Protein AF-A0A7S3S6N5-F1 (afdb_monomer)

Structure (mmCIF, N/CA/C/O backbone):
data_AF-A0A7S3S6N5-F1
#
_entry.id   AF-A0A7S3S6N5-F1
#
loop_
_atom_site.group_PDB
_atom_site.id
_atom_site.type_symbol
_atom_site.label_atom_id
_atom_site.label_alt_id
_atom_site.label_comp_id
_atom_site.label_asym_id
_atom_site.label_entity_id
_atom_site.label_seq_id
_atom_site.pdbx_PDB_ins_code
_atom_site.Cartn_x
_atom_site.Cartn_y
_atom_site.Cartn_z
_atom_site.occupancy
_atom_site.B_iso_or_equiv
_atom_site.auth_seq_id
_atom_site.auth_comp_id
_atom_site.auth_asym_id
_atom_site.auth_atom_id
_atom_site.pdbx_PDB_model_num
ATOM 1 N N . PRO A 1 1 ? 4.174 -0.094 -20.844 1.00 48.62 1 PRO A N 1
ATOM 2 C CA . PRO A 1 1 ? 2.809 0.467 -20.658 1.00 48.62 1 PRO A CA 1
ATOM 3 C C . PRO A 1 1 ? 2.693 1.827 -21.358 1.00 48.62 1 PRO A C 1
ATOM 5 O O . PRO A 1 1 ? 3.712 2.502 -21.496 1.00 48.62 1 PRO A O 1
ATOM 8 N N . ALA A 1 2 ? 1.503 2.218 -21.824 1.00 48.06 2 ALA A N 1
ATOM 9 C CA . ALA A 1 2 ? 1.303 3.548 -22.403 1.00 48.06 2 ALA A CA 1
ATOM 10 C C . ALA A 1 2 ? 1.565 4.612 -21.319 1.00 48.06 2 ALA A C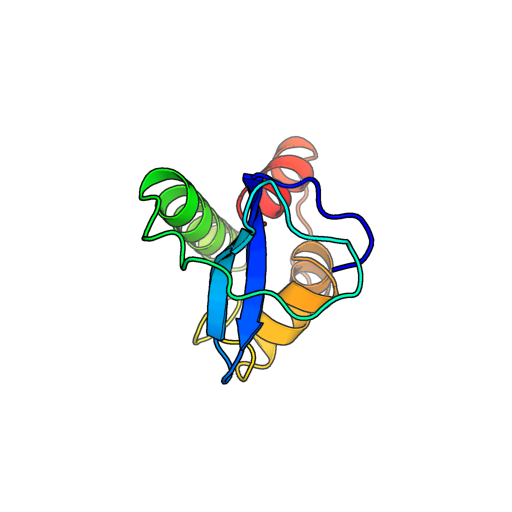 1
ATOM 12 O O . ALA A 1 2 ? 0.889 4.611 -20.295 1.00 48.06 2 ALA A O 1
ATOM 13 N N . GLY A 1 3 ? 2.581 5.460 -21.515 1.00 52.78 3 GLY A N 1
ATOM 14 C CA . GLY A 1 3 ? 2.961 6.519 -20.568 1.00 52.78 3 GLY A CA 1
ATOM 15 C C . GLY A 1 3 ? 4.207 6.259 -19.711 1.00 52.78 3 GLY A C 1
ATOM 16 O O . GLY A 1 3 ? 4.560 7.116 -18.908 1.00 52.78 3 GLY A O 1
ATOM 17 N N . CYS A 1 4 ? 4.903 5.128 -19.868 1.00 55.50 4 CYS A N 1
ATOM 18 C CA . CYS A 1 4 ? 6.175 4.912 -19.172 1.00 55.50 4 CYS A CA 1
ATOM 19 C C . CYS A 1 4 ? 7.330 5.614 -19.895 1.00 55.50 4 CYS A C 1
ATOM 21 O O . CYS A 1 4 ? 7.530 5.410 -21.091 1.00 55.50 4 CYS A O 1
ATOM 23 N N . THR A 1 5 ? 8.113 6.402 -19.162 1.00 59.41 5 THR A N 1
ATOM 24 C CA . THR A 1 5 ? 9.382 6.958 -19.637 1.00 59.41 5 THR A CA 1
ATOM 25 C C . THR A 1 5 ? 10.451 5.861 -19.656 1.00 59.41 5 THR A C 1
ATOM 27 O O . THR A 1 5 ? 10.621 5.167 -18.647 1.00 59.41 5 THR A O 1
ATOM 30 N N . PRO A 1 6 ? 11.200 5.695 -20.758 1.00 60.09 6 PRO A N 1
ATOM 31 C CA . PRO A 1 6 ? 12.279 4.717 -20.816 1.00 60.09 6 PRO A CA 1
ATOM 32 C C . PRO A 1 6 ? 13.302 4.920 -19.681 1.00 60.09 6 PRO A C 1
ATOM 34 O O . PRO A 1 6 ? 13.612 6.053 -19.310 1.00 60.09 6 PRO A O 1
ATOM 37 N N . GLY A 1 7 ? 13.785 3.827 -19.080 1.00 62.59 7 GLY A N 1
ATOM 38 C CA . GLY A 1 7 ? 14.711 3.855 -17.937 1.00 62.59 7 GLY A CA 1
ATOM 39 C C . GLY A 1 7 ? 14.080 4.024 -16.544 1.00 62.59 7 GLY A C 1
ATOM 40 O O . GLY A 1 7 ? 14.786 3.841 -15.549 1.00 62.59 7 GLY A O 1
ATOM 41 N N . HIS A 1 8 ? 12.776 4.309 -16.430 1.00 68.38 8 HIS A N 1
ATOM 42 C CA . HIS A 1 8 ? 12.094 4.338 -15.129 1.00 68.38 8 HIS A CA 1
ATOM 43 C C . HIS A 1 8 ? 11.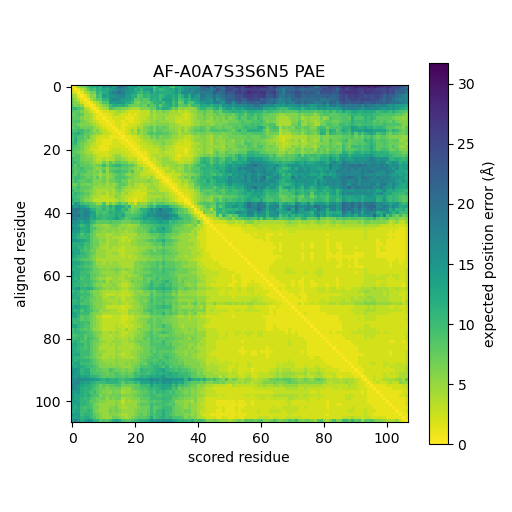790 2.936 -14.595 1.00 68.38 8 HIS A C 1
ATOM 45 O O . HIS A 1 8 ? 11.520 1.996 -15.348 1.00 68.38 8 HIS A O 1
ATOM 51 N N . VAL A 1 9 ? 11.812 2.822 -13.265 1.00 76.31 9 VAL A N 1
ATOM 52 C CA . VAL A 1 9 ? 11.307 1.650 -12.550 1.00 76.31 9 VAL A CA 1
ATOM 53 C C . VAL A 1 9 ? 9.797 1.784 -12.434 1.00 76.31 9 VAL A C 1
ATOM 55 O O . VAL A 1 9 ? 9.299 2.811 -11.977 1.00 76.31 9 VAL A O 1
ATOM 58 N N . VAL A 1 10 ? 9.075 0.752 -12.848 1.00 80.19 10 VAL A N 1
ATOM 59 C CA . VAL A 1 10 ? 7.620 0.684 -12.728 1.00 80.19 10 VAL A CA 1
ATOM 60 C C . VAL A 1 10 ? 7.218 -0.618 -12.061 1.00 80.19 10 VAL A C 1
ATOM 62 O O . VAL A 1 10 ? 7.852 -1.653 -12.269 1.00 80.19 10 VAL A O 1
ATOM 65 N N . GLN A 1 11 ? 6.154 -0.572 -11.269 1.00 82.94 11 GLN A N 1
ATOM 66 C CA . GLN A 1 11 ? 5.592 -1.770 -10.670 1.00 82.94 11 GLN A CA 1
ATOM 67 C C . GLN A 1 11 ? 4.627 -2.436 -11.660 1.00 82.94 11 GLN A C 1
ATOM 69 O O . GLN A 1 11 ? 3.725 -1.794 -12.198 1.00 82.94 11 GLN A O 1
ATOM 74 N N . VAL A 1 12 ? 4.819 -3.727 -11.918 1.00 83.62 12 VAL A N 1
ATOM 75 C CA . VAL A 1 12 ? 3.984 -4.538 -12.810 1.00 83.62 12 VAL A CA 1
ATOM 76 C C . VAL A 1 12 ? 3.440 -5.755 -12.075 1.00 83.62 12 VAL A C 1
ATOM 78 O O . VAL A 1 12 ? 4.122 -6.359 -11.250 1.00 83.62 12 VAL A O 1
ATOM 81 N N . ALA A 1 13 ? 2.208 -6.138 -12.398 1.00 84.38 13 ALA A N 1
ATOM 82 C CA . ALA A 1 13 ? 1.588 -7.346 -11.873 1.00 84.38 13 ALA A CA 1
ATOM 83 C C . ALA A 1 13 ? 1.849 -8.542 -12.802 1.00 84.38 13 ALA A C 1
ATOM 85 O O . ALA A 1 13 ? 1.617 -8.458 -14.008 1.00 84.38 13 ALA A O 1
ATOM 86 N N . GLY A 1 14 ? 2.277 -9.676 -12.244 1.00 83.44 14 GLY A N 1
ATOM 87 C CA . GLY A 1 14 ? 2.497 -10.919 -12.989 1.00 83.44 14 GLY A CA 1
ATOM 88 C C . GLY A 1 14 ? 2.458 -12.139 -12.073 1.00 83.44 14 GLY A C 1
ATOM 89 O O . GLY A 1 14 ? 2.958 -12.096 -10.955 1.00 83.44 14 GLY A O 1
ATOM 90 N N . GLY A 1 15 ? 1.811 -13.231 -12.494 1.00 80.75 15 GLY A N 1
ATOM 91 C CA . GLY A 1 15 ? 1.770 -14.475 -11.704 1.00 80.75 15 GLY A CA 1
ATOM 92 C C . GLY A 1 15 ? 1.206 -14.338 -10.276 1.00 80.75 15 GLY A C 1
ATOM 93 O O . GLY A 1 15 ? 1.498 -15.176 -9.432 1.00 80.75 15 GLY A O 1
ATOM 94 N N . GLY A 1 16 ? 0.433 -13.283 -9.985 1.00 79.81 16 GLY A N 1
ATOM 95 C CA . GLY A 1 16 ? -0.093 -12.982 -8.644 1.00 79.81 16 GLY A CA 1
ATOM 96 C C . GLY A 1 16 ? 0.828 -12.147 -7.740 1.00 79.81 16 GLY A C 1
ATOM 97 O O . GLY A 1 16 ? 0.433 -11.829 -6.617 1.00 79.81 16 GLY A O 1
ATOM 98 N N . TYR A 1 17 ? 2.005 -11.760 -8.232 1.00 82.88 17 TYR A N 1
ATOM 99 C CA . TYR A 1 17 ? 2.995 -10.931 -7.546 1.00 82.88 17 TYR A CA 1
ATOM 100 C C . TYR A 1 17 ? 3.101 -9.548 -8.194 1.00 82.88 17 TYR A C 1
ATOM 102 O O . TYR A 1 17 ? 2.657 -9.338 -9.327 1.00 82.88 17 TYR A O 1
ATOM 110 N N . LEU A 1 18 ? 3.705 -8.616 -7.459 1.00 84.88 18 LEU A N 1
ATOM 111 C CA . LEU A 1 18 ? 4.094 -7.298 -7.944 1.00 84.88 18 LEU A CA 1
ATOM 112 C C . LEU A 1 18 ? 5.614 -7.265 -8.092 1.00 84.88 18 LEU A C 1
ATOM 114 O O . LEU A 1 18 ? 6.338 -7.660 -7.179 1.00 84.88 18 LEU A O 1
ATOM 118 N N . PHE A 1 19 ? 6.089 -6.804 -9.244 1.00 84.19 19 PHE A N 1
ATOM 119 C CA . PHE A 1 19 ? 7.508 -6.697 -9.554 1.00 84.19 19 PHE A CA 1
ATOM 120 C C . PHE A 1 19 ? 7.846 -5.266 -9.913 1.00 84.19 19 PHE A C 1
ATOM 122 O O . PHE A 1 19 ? 7.180 -4.667 -10.752 1.00 84.19 19 PHE A O 1
ATOM 129 N N . ASN A 1 20 ? 8.923 -4.747 -9.340 1.00 84.94 20 ASN A N 1
ATOM 130 C CA . ASN A 1 20 ? 9.550 -3.546 -9.860 1.00 84.94 20 ASN A CA 1
ATOM 131 C C . ASN A 1 20 ? 10.397 -3.952 -11.063 1.00 84.94 20 ASN A C 1
ATOM 133 O O . ASN A 1 20 ? 11.274 -4.805 -10.949 1.00 84.94 20 ASN A O 1
ATOM 137 N N . VAL A 1 21 ? 10.123 -3.372 -12.224 1.00 86.06 21 VAL A N 1
ATOM 138 C CA . VAL A 1 21 ? 10.859 -3.653 -13.457 1.00 86.06 21 VAL A CA 1
ATOM 139 C C . VAL A 1 21 ? 11.337 -2.358 -14.087 1.00 86.06 21 VAL A C 1
ATOM 141 O O . VAL A 1 21 ? 10.659 -1.334 -14.018 1.00 86.06 21 VAL A O 1
ATOM 144 N N . ARG A 1 22 ? 12.503 -2.402 -14.723 1.00 85.62 22 ARG A N 1
ATOM 145 C CA . ARG A 1 22 ? 13.020 -1.321 -15.556 1.00 85.62 22 ARG A CA 1
ATOM 146 C C . ARG A 1 22 ? 12.884 -1.715 -17.012 1.00 85.62 22 ARG A C 1
ATOM 148 O O . ARG A 1 22 ? 13.375 -2.759 -17.440 1.00 85.62 22 ARG A O 1
ATOM 155 N N . PHE A 1 23 ? 12.225 -0.854 -17.773 1.00 82.88 23 PHE A N 1
ATOM 156 C CA . PHE A 1 23 ? 12.170 -0.995 -19.219 1.00 82.88 23 PHE A CA 1
ATOM 157 C C . PHE A 1 23 ? 13.448 -0.428 -19.859 1.00 82.88 23 PHE A C 1
ATOM 159 O O . PHE A 1 23 ? 13.938 0.611 -19.394 1.00 82.88 23 PHE A O 1
ATOM 166 N N . PRO A 1 24 ? 13.978 -1.070 -20.918 1.00 81.44 24 PRO A N 1
ATOM 167 C CA . PRO A 1 24 ? 15.120 -0.558 -21.669 1.00 81.44 24 PRO A CA 1
ATOM 168 C C . PRO A 1 24 ? 14.905 0.888 -22.154 1.00 81.44 24 PRO A C 1
ATOM 170 O O . PRO A 1 24 ? 13.767 1.277 -22.434 1.00 81.44 24 PRO A O 1
ATOM 173 N N . PRO A 1 25 ? 15.962 1.711 -22.252 1.00 77.12 25 PRO A N 1
ATOM 174 C CA . PRO A 1 25 ? 15.853 3.117 -22.654 1.00 77.12 25 PRO A CA 1
ATOM 175 C C . PRO A 1 25 ? 15.356 3.312 -24.100 1.00 77.12 25 PRO A C 1
ATOM 177 O O . PRO A 1 25 ? 14.875 4.383 -24.452 1.00 77.12 25 PRO A O 1
ATOM 180 N N . ASP A 1 26 ? 15.452 2.275 -24.922 1.00 80.75 26 ASP A N 1
ATOM 181 C CA . ASP A 1 26 ? 15.026 2.186 -26.318 1.00 80.75 26 ASP A CA 1
ATOM 182 C C . ASP A 1 26 ? 13.640 1.53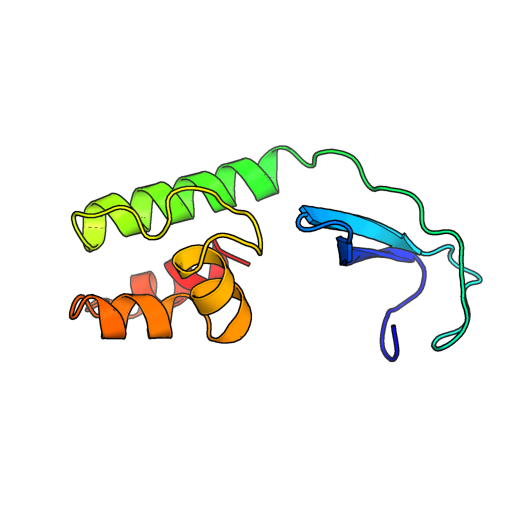9 -26.492 1.00 80.75 26 ASP A C 1
ATOM 184 O O . ASP A 1 26 ? 13.206 1.281 -27.612 1.00 80.75 26 ASP A O 1
ATOM 188 N N . SER A 1 27 ? 12.921 1.281 -25.395 1.00 79.50 27 SER A N 1
ATOM 189 C CA . SER A 1 27 ? 11.593 0.669 -25.455 1.00 79.50 27 SER A CA 1
ATOM 190 C C . SER A 1 27 ? 10.515 1.629 -25.978 1.00 79.50 27 SER A C 1
ATOM 192 O O . SER A 1 27 ? 10.352 2.752 -25.495 1.00 79.50 27 SER A O 1
ATOM 194 N N . THR A 1 28 ? 9.724 1.154 -26.945 1.00 78.19 28 THR A N 1
ATOM 195 C CA . THR A 1 28 ? 8.582 1.890 -27.502 1.00 78.19 28 THR A CA 1
ATOM 196 C C . THR A 1 28 ? 7.322 1.643 -26.663 1.00 78.19 28 THR A C 1
ATOM 198 O O . THR A 1 28 ? 6.943 0.488 -26.433 1.00 78.19 28 THR A O 1
ATOM 201 N N . PRO A 1 29 ? 6.606 2.690 -26.212 1.00 79.12 29 PRO A N 1
ATOM 202 C CA . PRO A 1 29 ? 5.332 2.516 -25.525 1.00 79.12 29 PRO A CA 1
ATOM 203 C C . PRO A 1 29 ? 4.318 1.731 -26.371 1.00 79.12 29 PRO A C 1
ATOM 205 O O . PRO A 1 29 ? 4.042 2.084 -27.511 1.00 79.12 29 PRO A O 1
ATOM 208 N N . GLY A 1 30 ? 3.724 0.692 -25.781 1.00 78.75 30 GLY A N 1
ATOM 209 C CA . GLY A 1 30 ? 2.724 -0.156 -26.443 1.00 78.75 30 GLY A CA 1
ATOM 210 C C . GLY A 1 30 ? 3.291 -1.422 -27.087 1.00 78.75 30 GLY A C 1
ATOM 211 O O . GLY A 1 30 ? 2.514 -2.315 -27.416 1.00 78.75 30 GLY A O 1
ATOM 212 N N . GLU A 1 31 ? 4.614 -1.547 -27.192 1.00 81.06 31 GLU A N 1
ATOM 213 C CA . GLU A 1 31 ? 5.266 -2.756 -27.694 1.00 81.06 31 GLU A CA 1
ATOM 214 C C . GLU A 1 31 ? 5.663 -3.712 -26.562 1.00 81.06 31 GLU A C 1
ATOM 216 O O . GLU A 1 31 ? 5.788 -3.338 -25.390 1.00 81.06 31 GLU A O 1
ATOM 221 N N . VAL A 1 32 ? 5.846 -4.984 -26.921 1.00 81.12 32 VAL A N 1
ATOM 222 C CA . VAL A 1 32 ? 6.372 -5.998 -26.007 1.00 81.12 32 VAL A CA 1
ATOM 223 C C . VAL A 1 32 ? 7.880 -5.804 -25.898 1.00 81.12 32 VAL A C 1
ATOM 225 O O . VAL A 1 32 ? 8.591 -5.899 -26.893 1.00 81.12 32 VAL A O 1
ATOM 228 N N . ALA A 1 33 ? 8.367 -5.573 -24.682 1.00 80.50 33 ALA A N 1
ATOM 229 C CA . ALA A 1 33 ? 9.788 -5.444 -24.385 1.00 80.50 33 ALA A CA 1
ATOM 230 C C . ALA A 1 33 ? 10.178 -6.375 -23.232 1.00 80.50 33 ALA A C 1
ATOM 232 O O . ALA A 1 33 ? 9.392 -6.601 -22.308 1.00 80.50 33 ALA A O 1
ATOM 233 N N . CYS A 1 34 ? 11.405 -6.897 -23.273 1.00 82.50 34 CYS A N 1
ATOM 234 C CA . CYS A 1 34 ? 11.976 -7.626 -22.148 1.00 82.50 34 CYS A CA 1
ATOM 235 C C . CYS A 1 34 ? 12.429 -6.610 -21.093 1.00 82.50 34 CYS A C 1
ATOM 237 O O . CYS A 1 34 ? 13.408 -5.897 -21.302 1.00 82.50 34 CYS A O 1
ATOM 239 N N . ALA A 1 35 ? 11.691 -6.509 -19.988 1.00 84.00 35 ALA A N 1
ATOM 240 C CA . ALA A 1 35 ? 12.055 -5.641 -18.875 1.00 84.00 35 ALA A CA 1
ATOM 241 C C . ALA A 1 35 ? 13.000 -6.367 -17.910 1.00 84.00 35 ALA A C 1
ATOM 243 O O . ALA A 1 35 ? 12.860 -7.568 -17.670 1.00 84.00 35 ALA A O 1
ATOM 244 N N . GLU A 1 36 ? 13.941 -5.631 -17.331 1.00 84.06 36 GLU A N 1
ATOM 245 C CA . GLU A 1 36 ? 14.800 -6.149 -16.272 1.00 84.06 36 GLU A CA 1
ATOM 246 C C . GLU A 1 36 ? 14.059 -6.064 -14.942 1.00 84.06 36 GLU A C 1
ATOM 248 O O . GLU A 1 36 ? 13.508 -5.017 -14.602 1.00 84.06 36 GLU A O 1
ATOM 253 N N . ILE A 1 37 ? 14.058 -7.146 -14.161 1.00 82.94 37 ILE A N 1
ATOM 254 C CA . ILE A 1 37 ? 13.569 -7.080 -12.783 1.00 82.94 37 ILE A CA 1
ATOM 255 C C . ILE A 1 37 ? 14.527 -6.182 -12.006 1.00 82.94 37 ILE A C 1
ATOM 257 O O . ILE A 1 37 ? 15.701 -6.508 -11.824 1.00 82.94 37 ILE A O 1
ATOM 261 N N . CYS A 1 38 ? 14.018 -5.050 -11.530 1.00 74.56 38 CYS A N 1
ATOM 262 C CA . CYS A 1 38 ? 14.717 -4.288 -10.519 1.00 74.56 38 CYS A CA 1
ATOM 263 C C . CYS A 1 38 ? 14.623 -5.074 -9.221 1.00 74.56 38 CYS A C 1
ATOM 265 O O . CYS A 1 38 ? 13.534 -5.379 -8.733 1.00 74.56 38 CYS A O 1
ATOM 267 N N . GLY A 1 39 ? 15.789 -5.435 -8.692 1.00 67.31 39 GLY A N 1
ATOM 268 C CA . GLY A 1 39 ? 15.886 -6.112 -7.414 1.00 67.31 39 GLY A CA 1
ATOM 269 C C . GLY A 1 39 ? 15.288 -5.295 -6.268 1.00 67.31 39 GLY A C 1
ATOM 270 O O . GLY A 1 39 ? 14.784 -4.181 -6.416 1.00 67.31 39 GLY A O 1
ATOM 271 N N . TYR A 1 40 ? 15.377 -5.888 -5.090 1.00 65.06 40 TYR A N 1
ATOM 272 C CA . TYR A 1 40 ? 14.914 -5.310 -3.844 1.00 65.06 40 TYR A CA 1
ATOM 273 C C . TYR A 1 40 ? 15.572 -3.948 -3.560 1.00 65.06 40 TYR A C 1
ATOM 275 O O . TYR A 1 40 ? 16.774 -3.875 -3.304 1.00 65.06 40 TYR A O 1
ATOM 283 N N . HIS A 1 41 ? 14.788 -2.867 -3.580 1.00 67.75 41 HIS A N 1
ATOM 284 C CA . HIS A 1 41 ? 15.205 -1.607 -2.972 1.00 67.75 41 HIS A CA 1
ATOM 285 C C . HIS A 1 41 ? 14.769 -1.637 -1.505 1.00 67.75 41 HIS A C 1
ATOM 287 O O . HIS A 1 41 ? 13.579 -1.551 -1.218 1.00 67.75 41 HIS A O 1
ATOM 293 N N . VAL A 1 42 ? 15.746 -1.776 -0.603 1.00 68.06 42 VAL A N 1
ATOM 294 C CA . VAL A 1 42 ? 15.531 -1.962 0.844 1.00 68.06 42 VAL A CA 1
ATOM 295 C C . VAL A 1 42 ? 14.662 -0.849 1.434 1.00 68.06 42 VAL A C 1
ATOM 297 O O . VAL A 1 42 ? 13.618 -1.122 2.012 1.00 68.06 42 VAL A O 1
ATOM 300 N N . ALA A 1 43 ? 15.034 0.411 1.194 1.00 75.56 43 ALA A N 1
ATOM 301 C CA . ALA A 1 43 ? 14.371 1.547 1.830 1.00 75.56 43 ALA A CA 1
ATOM 302 C C . ALA A 1 43 ? 12.868 1.688 1.480 1.00 75.56 43 ALA A C 1
ATOM 304 O O . ALA A 1 43 ? 12.076 1.860 2.402 1.00 75.56 43 ALA A O 1
ATOM 305 N N . PRO A 1 44 ? 12.424 1.584 0.209 1.00 80.50 44 PRO A N 1
ATOM 306 C CA . PRO A 1 44 ? 10.997 1.575 -0.113 1.00 80.50 44 PRO A CA 1
ATOM 307 C C . PRO A 1 44 ? 10.197 0.446 0.546 1.00 80.50 44 PRO A C 1
ATOM 309 O O . PRO A 1 44 ? 9.065 0.692 0.958 1.00 80.50 44 PRO A O 1
ATOM 312 N N . LEU A 1 45 ? 10.753 -0.770 0.674 1.00 83.81 45 LEU A N 1
ATOM 313 C CA . LEU A 1 45 ? 10.011 -1.842 1.347 1.00 83.81 45 LEU A CA 1
ATOM 314 C C . LEU A 1 45 ? 9.920 -1.586 2.851 1.00 83.81 45 LEU A C 1
ATOM 316 O O . LEU A 1 45 ? 8.835 -1.727 3.403 1.00 83.81 45 LEU A O 1
ATOM 320 N N . ASP A 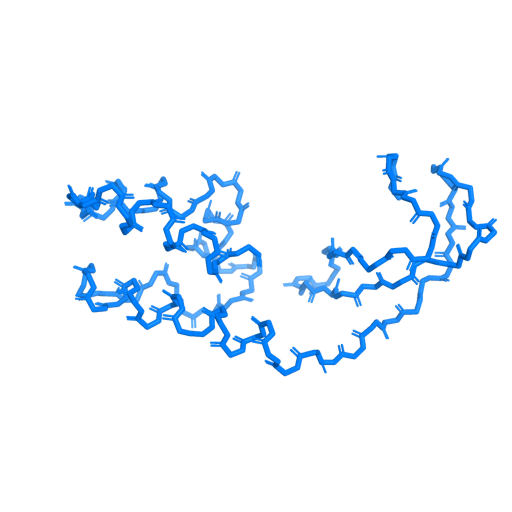1 46 ? 10.999 -1.144 3.497 1.00 90.25 46 ASP A N 1
ATOM 321 C CA . ASP A 1 46 ? 10.964 -0.825 4.928 1.00 90.25 46 ASP A CA 1
ATOM 322 C C . ASP A 1 46 ? 9.900 0.252 5.224 1.00 90.25 46 ASP A C 1
ATOM 324 O O . ASP A 1 46 ? 9.171 0.166 6.214 1.00 90.25 46 ASP A O 1
ATOM 328 N N . VAL A 1 47 ? 9.752 1.248 4.339 1.00 92.81 47 VAL A N 1
ATOM 329 C CA . VAL A 1 47 ? 8.700 2.277 4.440 1.00 92.81 47 VAL A CA 1
ATOM 330 C C . VAL A 1 47 ? 7.307 1.671 4.260 1.00 92.81 47 VAL A C 1
ATOM 332 O O . VAL A 1 47 ? 6.407 1.979 5.045 1.00 92.81 47 VAL A O 1
ATOM 335 N N . PHE A 1 48 ? 7.132 0.777 3.286 1.00 92.38 48 PHE A N 1
ATOM 336 C CA . PHE A 1 48 ? 5.881 0.048 3.085 1.00 92.38 48 PHE A CA 1
ATOM 337 C C . PHE A 1 48 ? 5.498 -0.785 4.317 1.00 92.38 48 PHE A C 1
ATOM 339 O O . PHE A 1 48 ? 4.364 -0.714 4.795 1.00 92.38 48 PHE A O 1
ATOM 346 N N . GLU A 1 49 ? 6.445 -1.526 4.892 1.00 93.38 49 GLU A N 1
ATOM 347 C CA . GLU A 1 49 ? 6.243 -2.309 6.114 1.00 93.38 49 GLU A CA 1
ATOM 348 C C . GLU A 1 49 ? 5.900 -1.418 7.313 1.00 93.38 49 GLU A C 1
ATOM 350 O O . GLU A 1 49 ? 4.971 -1.726 8.066 1.00 93.38 49 GLU A O 1
ATOM 355 N N . CYS A 1 50 ? 6.568 -0.268 7.452 1.00 96.56 50 CYS A N 1
ATOM 356 C CA . CYS A 1 50 ? 6.204 0.743 8.444 1.00 96.56 50 CYS A CA 1
ATOM 357 C C . CYS A 1 50 ? 4.767 1.250 8.240 1.00 96.56 50 CYS A C 1
ATOM 359 O O . CYS A 1 50 ? 4.051 1.459 9.219 1.00 96.56 50 CYS A O 1
ATOM 361 N N . GLY A 1 51 ? 4.313 1.406 6.994 1.00 96.69 51 GLY A N 1
ATOM 362 C CA . GLY A 1 51 ? 2.934 1.777 6.673 1.00 96.69 51 GLY A CA 1
ATOM 363 C C . GLY A 1 51 ? 1.928 0.703 7.098 1.00 96.69 51 GLY A C 1
ATOM 364 O O . GLY A 1 51 ? 0.881 1.011 7.669 1.00 96.69 51 GLY A O 1
ATOM 365 N N . VAL A 1 52 ? 2.258 -0.578 6.909 1.00 97.25 52 VAL A N 1
ATOM 366 C CA . VAL A 1 52 ? 1.424 -1.693 7.393 1.00 97.25 52 VAL A CA 1
ATOM 367 C C . VAL A 1 52 ? 1.365 -1.700 8.922 1.00 97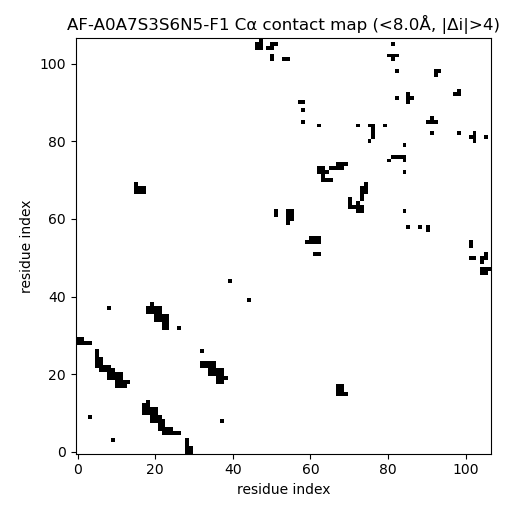.25 52 VAL A C 1
ATOM 369 O O . VAL A 1 52 ? 0.282 -1.847 9.494 1.00 97.25 52 VAL A O 1
ATOM 372 N N . ALA A 1 53 ? 2.501 -1.493 9.592 1.00 97.88 53 ALA A N 1
ATOM 373 C CA . ALA A 1 53 ? 2.558 -1.384 11.047 1.00 97.88 53 ALA A CA 1
ATOM 374 C C . ALA A 1 53 ? 1.730 -0.194 11.559 1.00 97.88 53 ALA A C 1
ATOM 376 O O . ALA A 1 53 ? 0.951 -0.354 12.498 1.00 97.88 53 ALA A O 1
ATOM 377 N N . PHE A 1 54 ? 1.823 0.967 10.902 1.00 97.38 54 PHE A N 1
ATOM 378 C CA . PHE A 1 54 ? 0.978 2.128 11.184 1.00 97.38 54 PHE A CA 1
ATOM 379 C C . PHE A 1 54 ? -0.499 1.741 11.097 1.00 97.38 54 PHE A C 1
ATOM 381 O O . PHE A 1 54 ? -1.251 1.986 12.042 1.00 97.38 54 PHE A O 1
ATOM 388 N N . PHE A 1 55 ? -0.931 1.118 9.993 1.00 97.31 55 PHE A N 1
ATOM 389 C CA . PHE A 1 55 ? -2.325 0.706 9.825 1.00 97.31 55 PHE A CA 1
ATOM 390 C C . PHE A 1 55 ?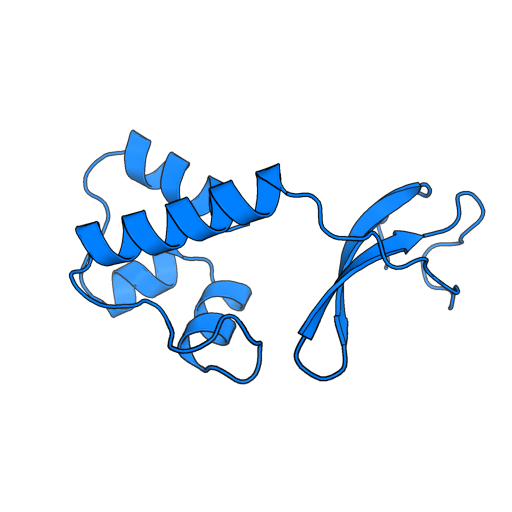 -2.779 -0.188 10.981 1.00 97.31 55 PHE A C 1
ATOM 392 O O . PHE A 1 55 ? -3.849 0.041 11.536 1.00 97.31 55 PHE A O 1
ATOM 399 N N . ILE A 1 56 ? -1.972 -1.179 11.372 1.00 97.50 56 ILE A N 1
ATOM 400 C CA . ILE A 1 56 ? -2.295 -2.095 12.476 1.00 97.50 56 ILE A CA 1
ATOM 401 C C . ILE A 1 56 ? -2.450 -1.332 13.791 1.00 97.50 56 ILE A C 1
ATOM 403 O O . ILE A 1 56 ? -3.405 -1.575 14.525 1.00 97.50 56 ILE A O 1
ATOM 407 N N . LEU A 1 57 ? -1.546 -0.395 14.082 1.00 97.00 57 LEU A N 1
ATOM 408 C CA . LEU A 1 57 ? -1.617 0.431 15.287 1.00 97.00 57 LEU A CA 1
ATOM 409 C C . LEU A 1 57 ? -2.846 1.349 15.289 1.00 97.00 57 LEU A C 1
ATOM 411 O O . LEU A 1 57 ? -3.427 1.586 16.343 1.00 97.00 57 LEU A O 1
ATOM 415 N N . HIS A 1 58 ? -3.283 1.843 14.133 1.00 95.94 58 HIS A N 1
ATOM 416 C CA . HIS A 1 58 ? -4.464 2.706 14.039 1.00 95.94 58 HIS A CA 1
ATOM 417 C C . HIS A 1 58 ? -5.781 1.916 14.050 1.00 95.94 58 HIS A C 1
ATOM 419 O O . HIS A 1 58 ? -6.675 2.191 14.846 1.00 95.94 58 HIS A O 1
ATOM 425 N N . ALA A 1 59 ? -5.904 0.906 13.189 1.00 95.44 59 ALA A N 1
ATOM 426 C CA . ALA A 1 59 ? -7.125 0.126 12.987 1.00 95.44 59 ALA A CA 1
ATOM 427 C C . ALA A 1 59 ? -7.262 -1.069 13.946 1.00 95.44 59 ALA A C 1
ATOM 429 O O . ALA A 1 59 ? -8.285 -1.753 13.922 1.00 95.44 59 ALA A O 1
ATOM 430 N N . GLN A 1 60 ? -6.235 -1.344 14.762 1.00 96.25 60 GLN A N 1
ATOM 431 C CA . GLN A 1 60 ? -6.170 -2.466 15.710 1.00 96.25 60 GLN A CA 1
ATOM 432 C C . GLN A 1 60 ? -6.405 -3.837 15.050 1.00 96.25 60 GLN A C 1
ATOM 434 O O . GLN A 1 60 ? -6.876 -4.785 15.675 1.00 96.25 60 GLN A O 1
ATOM 439 N N . SER A 1 61 ? -6.093 -3.942 13.758 1.00 95.38 61 SER A N 1
ATOM 440 C CA . SER A 1 61 ? -6.297 -5.142 12.951 1.00 95.38 61 SER A CA 1
ATOM 441 C C . SER A 1 61 ? -5.404 -5.096 11.708 1.00 95.38 61 SER A C 1
ATOM 443 O O . SER A 1 61 ? -5.208 -4.018 11.143 1.00 95.38 61 SER A O 1
ATOM 445 N N . PRO A 1 62 ? -4.890 -6.245 11.228 1.00 96.19 62 PRO A N 1
ATOM 446 C CA . PRO A 1 62 ? -4.145 -6.291 9.975 1.00 96.19 62 PRO A CA 1
ATOM 447 C C . PRO A 1 62 ? -5.024 -5.878 8.780 1.00 96.19 62 PRO A C 1
ATOM 449 O O . PRO A 1 62 ? -6.209 -6.238 8.749 1.00 96.19 62 PRO A O 1
ATOM 452 N N . PRO A 1 63 ? -4.462 -5.150 7.793 1.00 95.81 63 PRO A N 1
ATOM 453 C CA . PRO A 1 63 ? -5.187 -4.758 6.581 1.00 95.81 63 PRO A CA 1
ATOM 454 C C . PRO A 1 63 ? -5.361 -5.926 5.592 1.00 95.81 63 PRO A C 1
ATOM 456 O O . PRO A 1 63 ? -6.301 -5.946 4.798 1.00 95.81 63 PRO A O 1
ATOM 459 N N . TRP A 1 64 ? -4.464 -6.914 5.646 1.00 96.31 64 TRP A N 1
ATOM 460 C CA . TRP A 1 64 ? -4.471 -8.143 4.849 1.00 96.31 64 TRP A CA 1
ATOM 461 C C . TRP A 1 64 ? -3.596 -9.212 5.510 1.00 96.31 64 TRP A C 1
ATOM 463 O O . TRP A 1 64 ? -2.790 -8.906 6.389 1.00 96.31 64 TRP A O 1
ATOM 473 N N . GLY A 1 65 ? -3.737 -10.470 5.083 1.00 95.12 65 GLY A N 1
ATOM 474 C CA . GLY A 1 65 ? -2.883 -11.563 5.553 1.00 95.12 65 GLY A CA 1
ATOM 475 C C . GLY A 1 65 ? -1.587 -11.681 4.752 1.00 95.12 65 GLY A C 1
ATOM 476 O O . GLY A 1 65 ? -0.549 -12.045 5.299 1.00 95.12 65 GLY A O 1
ATOM 477 N N . LYS A 1 66 ? -1.640 -11.383 3.449 1.00 93.25 66 LYS A N 1
ATOM 478 C CA . LYS A 1 66 ? -0.480 -11.401 2.547 1.00 93.25 66 LYS A CA 1
ATOM 479 C C . LYS A 1 66 ? -0.537 -10.213 1.590 1.00 93.25 66 LYS A C 1
ATOM 481 O O . LYS A 1 66 ? -1.591 -9.943 1.025 1.00 93.25 66 LYS A O 1
ATOM 486 N N . ALA A 1 67 ? 0.598 -9.556 1.355 1.00 91.62 67 ALA A N 1
ATOM 487 C CA . ALA A 1 67 ? 0.732 -8.483 0.364 1.00 91.62 67 ALA A CA 1
ATOM 488 C C . ALA A 1 67 ? 0.809 -9.052 -1.070 1.00 91.62 67 ALA A C 1
ATOM 490 O O . ALA A 1 67 ? 1.800 -8.896 -1.778 1.00 91.62 67 ALA A O 1
ATOM 491 N N . LEU A 1 68 ? -0.209 -9.822 -1.461 1.00 91.19 68 LEU A N 1
ATOM 492 C CA . LEU A 1 68 ? -0.297 -10.525 -2.741 1.00 91.19 68 LEU A CA 1
ATOM 493 C C . LEU A 1 68 ? -1.663 -10.260 -3.365 1.00 91.19 68 LEU A C 1
ATOM 495 O O . LEU A 1 68 ? -2.666 -10.205 -2.660 1.00 91.19 68 LEU A O 1
ATOM 499 N N . LEU A 1 69 ? -1.737 -10.145 -4.694 1.00 90.38 69 LEU A N 1
ATOM 500 C CA . LEU A 1 69 ? -2.977 -9.752 -5.383 1.00 90.38 69 LEU A CA 1
ATOM 501 C C . LEU A 1 69 ? -4.114 -10.786 -5.280 1.00 90.38 69 LEU A C 1
ATOM 503 O O . LEU A 1 69 ? -5.249 -10.491 -5.657 1.00 90.38 69 LEU A O 1
ATOM 507 N N . PHE A 1 70 ? -3.842 -11.996 -4.782 1.00 91.75 70 PHE A N 1
ATOM 508 C CA . PHE A 1 70 ? -4.888 -12.969 -4.459 1.00 91.75 70 PHE A CA 1
ATOM 509 C C . PHE A 1 70 ? -5.520 -12.743 -3.076 1.00 91.75 70 PHE A C 1
ATOM 511 O O . PHE A 1 70 ? -6.615 -13.249 -2.823 1.00 91.75 70 PHE A O 1
ATOM 518 N N . ASP A 1 71 ? -4.851 -12.019 -2.174 1.00 94.88 71 ASP A N 1
ATOM 519 C CA . ASP A 1 71 ? -5.425 -11.624 -0.892 1.00 94.88 71 ASP A CA 1
ATOM 520 C C . ASP A 1 71 ? -6.474 -10.537 -1.150 1.00 94.88 71 ASP A C 1
ATOM 522 O O . ASP A 1 71 ? -6.211 -9.528 -1.805 1.00 94.88 71 ASP A O 1
ATOM 526 N N . LYS A 1 72 ? -7.699 -10.761 -0.669 1.00 93.81 72 LYS A N 1
ATOM 527 C CA . LYS A 1 72 ? -8.830 -9.869 -0.949 1.00 93.81 72 LYS A CA 1
ATOM 528 C C . LYS A 1 72 ? -8.629 -8.478 -0.348 1.00 93.81 72 LYS A C 1
ATOM 530 O O . LYS A 1 72 ? -9.025 -7.504 -0.983 1.00 93.81 72 LYS A O 1
ATOM 535 N N . GLY A 1 73 ? -8.033 -8.393 0.843 1.00 94.44 73 GLY A N 1
ATOM 536 C CA . GLY A 1 73 ? -7.764 -7.126 1.520 1.00 94.44 73 GLY A CA 1
ATOM 537 C C . GLY A 1 73 ? -6.698 -6.334 0.775 1.00 94.44 73 GLY A C 1
ATOM 538 O O . GLY A 1 73 ? -6.922 -5.175 0.427 1.00 94.44 73 GLY A O 1
ATOM 539 N N . PHE A 1 74 ? -5.595 -6.998 0.418 1.00 95.12 74 PHE A N 1
ATOM 540 C CA . PHE A 1 74 ? -4.520 -6.361 -0.341 1.00 95.12 74 PHE A CA 1
ATOM 541 C C . PHE A 1 74 ? -4.984 -5.936 -1.734 1.00 95.12 74 PHE A C 1
ATOM 543 O O . PHE A 1 74 ? -4.773 -4.797 -2.134 1.00 95.12 74 PHE A O 1
ATOM 550 N N . LYS A 1 75 ? -5.703 -6.804 -2.458 1.00 93.50 75 LYS A N 1
ATOM 551 C CA . LYS A 1 75 ? -6.269 -6.471 -3.773 1.00 93.50 75 LYS A CA 1
ATOM 552 C C . LYS A 1 75 ? -7.213 -5.270 -3.704 1.00 93.50 75 LYS A C 1
ATOM 554 O O . LYS A 1 75 ? -7.199 -4.430 -4.605 1.00 93.50 75 LYS A O 1
ATOM 559 N N . TYR A 1 76 ? -8.046 -5.193 -2.666 1.00 94.88 76 TYR A N 1
ATOM 560 C CA . TYR A 1 76 ? -8.959 -4.071 -2.479 1.00 94.88 76 TYR A CA 1
ATOM 561 C C . TYR A 1 76 ? -8.196 -2.765 -2.240 1.00 94.88 76 TYR A C 1
ATOM 563 O O . TYR A 1 76 ? -8.478 -1.789 -2.933 1.00 94.88 76 TYR A O 1
ATOM 571 N N . ALA A 1 77 ? -7.207 -2.772 -1.339 1.00 94.38 77 ALA A N 1
ATOM 572 C CA . ALA A 1 77 ? -6.348 -1.619 -1.070 1.00 94.38 77 ALA A CA 1
ATOM 573 C C . ALA A 1 77 ? -5.539 -1.194 -2.303 1.00 94.38 77 ALA A C 1
ATOM 575 O O . ALA A 1 77 ? -5.499 -0.014 -2.622 1.00 94.38 77 ALA A O 1
ATOM 576 N N . TYR A 1 78 ? -4.979 -2.147 -3.049 1.00 91.75 78 TYR A N 1
ATOM 577 C CA . TYR A 1 78 ? -4.258 -1.886 -4.297 1.00 91.75 78 TYR A CA 1
ATOM 578 C C . TYR A 1 78 ? -5.147 -1.212 -5.354 1.00 91.75 78 TYR A C 1
ATOM 580 O O . TYR A 1 78 ? -4.703 -0.330 -6.079 1.00 91.75 78 TYR A O 1
ATOM 588 N N . SER A 1 79 ? -6.422 -1.607 -5.436 1.00 92.94 79 SER A N 1
ATOM 589 C CA . SER A 1 79 ? -7.343 -1.096 -6.464 1.00 92.94 79 SER A CA 1
ATOM 590 C C . SER A 1 79 ? -8.032 0.219 -6.078 1.00 92.94 79 SER A C 1
ATOM 592 O O . SER A 1 79 ? -8.434 0.970 -6.961 1.00 92.94 79 SER A O 1
ATOM 594 N N . HIS A 1 80 ? -8.219 0.485 -4.780 1.00 93.81 80 HIS A N 1
ATOM 595 C CA . HIS A 1 80 ? -9.033 1.610 -4.285 1.00 93.81 80 HIS A CA 1
ATOM 596 C C . HIS A 1 80 ? -8.285 2.554 -3.332 1.00 93.81 80 HIS A C 1
ATOM 598 O O . HIS A 1 80 ? -8.865 3.536 -2.867 1.00 93.81 80 HIS A O 1
ATOM 604 N N . GLY A 1 81 ? -7.026 2.259 -3.015 1.00 93.31 81 GLY A N 1
ATOM 605 C CA . GLY A 1 81 ? -6.225 2.971 -2.025 1.00 93.31 81 GLY A CA 1
ATOM 606 C C . GLY A 1 81 ? -6.502 2.541 -0.580 1.00 93.31 81 GLY A C 1
ATOM 607 O O . GLY A 1 81 ? -7.539 1.955 -0.246 1.00 93.31 81 GLY A O 1
ATOM 608 N N . ILE A 1 82 ? -5.563 2.869 0.312 1.00 95.50 82 ILE A N 1
ATOM 609 C CA . ILE A 1 82 ? -5.643 2.487 1.728 1.00 95.50 82 ILE A CA 1
ATOM 610 C C . ILE A 1 82 ? -6.779 3.197 2.477 1.00 95.50 82 ILE A C 1
ATOM 612 O O . ILE A 1 82 ? -7.406 2.616 3.361 1.00 95.50 82 ILE A O 1
ATOM 616 N N . GLU A 1 83 ? -7.123 4.424 2.090 1.00 94.12 83 GLU A N 1
ATOM 617 C CA . GLU A 1 83 ? -8.214 5.178 2.714 1.00 94.12 83 GLU A CA 1
ATOM 618 C C . GLU A 1 83 ? -9.572 4.489 2.541 1.00 94.12 83 GLU A C 1
ATOM 620 O O . GLU A 1 83 ? -10.410 4.489 3.446 1.00 94.12 83 GLU A O 1
ATOM 625 N N . ALA A 1 84 ? -9.798 3.866 1.380 1.00 94.75 84 ALA A N 1
ATOM 626 C CA . ALA A 1 84 ? -11.007 3.095 1.134 1.00 94.75 84 ALA A CA 1
ATOM 627 C C . ALA A 1 84 ? -11.084 1.875 2.060 1.00 94.75 84 ALA A C 1
ATOM 629 O O . ALA A 1 84 ? -12.175 1.525 2.518 1.00 94.75 84 ALA A O 1
ATOM 630 N N . LEU A 1 85 ? -9.941 1.251 2.363 1.00 95.44 85 LEU A N 1
ATOM 631 C CA . LEU A 1 85 ? -9.865 0.144 3.312 1.00 95.44 85 LEU A CA 1
ATOM 632 C C . LEU A 1 85 ? -10.131 0.622 4.748 1.00 95.44 85 LEU A C 1
ATOM 634 O O . LEU A 1 85 ? -10.938 0.015 5.447 1.00 95.44 85 LEU A O 1
ATOM 638 N N . LEU A 1 86 ? -9.553 1.751 5.166 1.00 95.12 86 LEU A N 1
ATOM 639 C CA . LEU A 1 86 ? -9.814 2.357 6.480 1.00 95.12 86 LEU A CA 1
ATOM 640 C C . LEU A 1 86 ? -11.301 2.668 6.698 1.00 95.12 86 LEU A C 1
ATOM 642 O O . LEU A 1 86 ? -11.846 2.417 7.775 1.00 95.12 86 LEU A O 1
ATOM 646 N N . ARG A 1 87 ? -11.991 3.157 5.659 1.00 94.94 87 ARG A N 1
ATOM 647 C CA . ARG A 1 87 ? -13.448 3.360 5.694 1.00 94.94 87 ARG A CA 1
ATOM 648 C C . ARG A 1 87 ? -14.207 2.046 5.878 1.00 94.94 87 ARG A C 1
ATOM 650 O O . ARG A 1 87 ? -15.143 2.007 6.674 1.00 94.94 87 ARG A O 1
ATOM 657 N N . ALA A 1 88 ? -13.792 0.968 5.210 1.00 94.3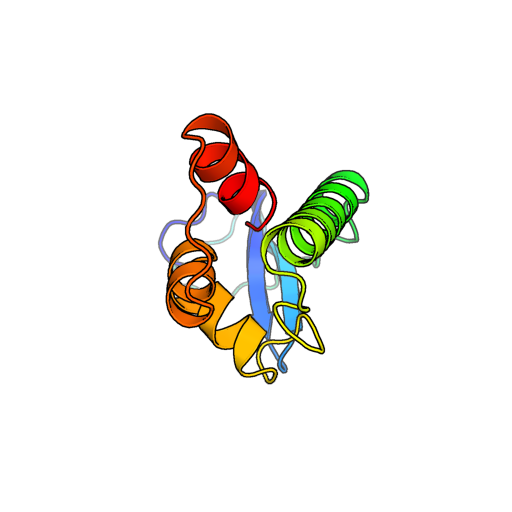8 88 ALA A N 1
ATOM 658 C CA . ALA A 1 88 ? -14.391 -0.358 5.391 1.00 94.38 88 ALA A CA 1
ATOM 659 C C . ALA A 1 88 ? -14.205 -0.892 6.826 1.00 94.38 88 ALA A C 1
ATOM 661 O O . ALA A 1 88 ? -15.097 -1.552 7.356 1.00 94.38 88 ALA A O 1
ATOM 662 N N . TYR A 1 89 ? -13.095 -0.532 7.476 1.00 94.19 89 TYR A N 1
ATOM 663 C CA . TYR A 1 89 ? -12.804 -0.846 8.879 1.00 94.19 89 TYR A CA 1
ATOM 664 C C . TYR A 1 89 ? -13.495 0.100 9.874 1.00 94.19 89 TYR A C 1
ATOM 666 O O . TYR A 1 89 ? -13.408 -0.114 11.080 1.00 94.19 89 TYR A O 1
ATOM 674 N N . ARG A 1 90 ? -14.199 1.139 9.396 1.00 95.44 90 ARG A N 1
ATOM 675 C CA . ARG A 1 90 ? -14.776 2.219 10.222 1.00 95.44 90 ARG A CA 1
ATOM 676 C C . ARG A 1 90 ? -13.729 2.924 11.098 1.00 95.44 90 ARG A C 1
ATOM 678 O O . ARG A 1 90 ? -14.054 3.406 12.178 1.00 95.44 90 ARG A O 1
ATOM 685 N N . ALA A 1 91 ? -12.495 3.010 10.607 1.00 94.81 91 ALA A N 1
ATOM 686 C CA . ALA A 1 91 ? -11.355 3.604 11.298 1.00 94.81 91 ALA A CA 1
ATOM 687 C C . ALA A 1 91 ? -10.741 4.748 10.465 1.00 94.81 91 ALA A C 1
ATOM 689 O O . ALA A 1 91 ? -9.583 4.656 10.061 1.00 94.81 91 ALA A O 1
ATOM 690 N N . PRO A 1 92 ? -11.490 5.823 10.146 1.00 92.81 92 PRO A N 1
ATOM 691 C CA . PRO A 1 92 ? -10.928 6.945 9.398 1.00 92.81 92 PRO A CA 1
ATOM 692 C C . PRO A 1 92 ? -9.763 7.587 10.165 1.00 92.81 92 PRO A C 1
ATOM 694 O O . PRO A 1 92 ? -9.758 7.623 11.397 1.00 92.81 92 PRO A O 1
ATOM 697 N N . LEU A 1 93 ? -8.773 8.102 9.438 1.00 93.31 93 LEU A N 1
ATOM 698 C CA . LEU A 1 93 ? -7.693 8.887 10.033 1.00 93.31 93 LEU A CA 1
ATOM 699 C C . LEU A 1 93 ? -8.238 10.263 10.419 1.00 93.31 93 LEU A C 1
ATOM 701 O O . LEU A 1 93 ? -8.865 10.936 9.604 1.00 93.31 93 LEU A O 1
ATOM 705 N N . ALA A 1 94 ? -8.024 10.664 11.671 1.00 85.75 94 ALA A N 1
ATOM 706 C CA . ALA A 1 94 ? -8.509 11.947 12.183 1.00 85.75 94 ALA A CA 1
ATOM 707 C C . ALA A 1 94 ? -7.532 13.106 11.917 1.00 85.75 94 ALA A C 1
ATOM 709 O O . ALA A 1 94 ? -7.951 14.259 11.860 1.00 85.75 94 ALA A O 1
ATOM 710 N N . SER A 1 95 ? -6.238 12.806 11.773 1.00 93.44 95 SER A N 1
ATOM 711 C CA . SER A 1 95 ? -5.196 13.801 11.510 1.00 93.44 95 SER A CA 1
ATOM 712 C C . SER A 1 95 ? -4.979 13.970 10.000 1.00 93.44 95 SER A C 1
ATOM 714 O O . SER A 1 95 ? -4.769 12.954 9.330 1.00 93.44 95 SER A O 1
ATOM 716 N N . PRO A 1 96 ? -4.973 15.209 9.468 1.00 92.94 96 PRO A N 1
ATOM 717 C CA . PRO A 1 96 ? -4.586 15.483 8.084 1.00 92.94 96 PRO A CA 1
ATOM 718 C C . PRO A 1 96 ? -3.193 14.942 7.749 1.00 92.94 96 PRO A C 1
ATOM 720 O O . PRO A 1 96 ? -3.033 14.277 6.732 1.00 92.94 96 PRO A O 1
ATOM 723 N N . ASP A 1 97 ? -2.225 15.122 8.651 1.00 96.12 97 ASP A N 1
ATOM 724 C CA . ASP A 1 97 ? -0.851 14.644 8.457 1.00 96.12 97 ASP A CA 1
ATOM 725 C C . ASP A 1 97 ? -0.807 13.117 8.337 1.00 96.12 97 ASP A C 1
ATOM 727 O O . ASP A 1 97 ? -0.084 12.561 7.517 1.00 96.12 97 ASP A O 1
ATOM 731 N N . ALA A 1 98 ? -1.620 12.414 9.130 1.00 94.44 98 ALA A N 1
ATOM 732 C CA . ALA A 1 98 ? -1.715 10.961 9.046 1.00 94.44 98 ALA A CA 1
ATOM 733 C C . ALA A 1 98 ? -2.411 10.509 7.753 1.00 94.44 98 ALA A C 1
ATOM 735 O O . ALA A 1 98 ? -2.015 9.499 7.169 1.00 94.44 98 ALA A O 1
ATOM 736 N N . ALA A 1 99 ? -3.439 11.249 7.321 1.00 93.19 99 ALA A N 1
ATOM 737 C CA . ALA A 1 99 ? -4.169 11.003 6.080 1.00 93.19 99 ALA A CA 1
ATOM 738 C C . ALA A 1 99 ? -3.303 11.228 4.834 1.00 93.19 99 ALA A C 1
ATOM 740 O O . ALA A 1 99 ? -3.535 10.578 3.825 1.00 93.19 99 ALA A O 1
ATOM 741 N N . GLU A 1 100 ? -2.281 12.078 4.908 1.00 94.19 100 GLU A N 1
ATOM 742 C CA . GLU A 1 100 ? -1.270 12.212 3.857 1.00 94.19 100 GLU A CA 1
ATOM 743 C C . GLU A 1 100 ? -0.184 11.130 3.967 1.00 94.19 100 GLU A C 1
ATOM 745 O O . GLU A 1 100 ? 0.152 10.464 2.984 1.00 94.19 100 GLU A O 1
ATOM 750 N N . LEU A 1 101 ? 0.340 10.914 5.178 1.00 95.56 101 LEU A N 1
ATOM 751 C CA . LEU A 1 101 ? 1.485 10.041 5.416 1.00 95.56 101 LEU A CA 1
ATOM 752 C C . LEU A 1 101 ? 1.183 8.573 5.102 1.00 95.56 101 LEU A C 1
ATOM 754 O O . LEU A 1 101 ? 1.937 7.939 4.367 1.00 95.56 101 LEU A O 1
ATOM 758 N N . LEU A 1 102 ? 0.094 8.015 5.643 1.00 95.94 102 LEU A N 1
ATOM 759 C CA . LEU A 1 102 ? -0.169 6.580 5.518 1.00 95.94 102 LEU A CA 1
ATOM 760 C C . LEU A 1 102 ? -0.361 6.135 4.055 1.00 95.94 102 LEU A C 1
ATOM 762 O O . LEU A 1 102 ? 0.258 5.143 3.665 1.00 95.94 102 LEU A O 1
ATOM 766 N N . PRO A 1 103 ? -1.160 6.827 3.216 1.00 93.25 103 PRO A N 1
ATOM 767 C CA . PRO A 1 103 ? -1.231 6.509 1.793 1.00 93.25 103 PRO A CA 1
ATOM 768 C C . PRO A 1 103 ? 0.108 6.662 1.075 1.00 93.25 103 PRO A C 1
ATOM 770 O O . PRO A 1 103 ? 0.396 5.850 0.204 1.00 93.25 103 PRO A O 1
ATOM 773 N N . GLY A 1 104 ? 0.928 7.653 1.441 1.00 92.38 104 GLY A N 1
ATOM 774 C CA . GLY A 1 104 ? 2.262 7.846 0.868 1.00 92.38 104 GLY A CA 1
ATOM 775 C C . GLY A 1 104 ? 3.244 6.719 1.204 1.00 92.38 104 GLY A C 1
ATOM 776 O O . GLY A 1 104 ? 4.087 6.376 0.381 1.00 92.38 104 GLY A O 1
ATOM 777 N N . MET A 1 105 ? 3.114 6.103 2.381 1.00 93.94 105 MET A N 1
ATOM 778 C CA . MET A 1 105 ? 3.935 4.956 2.784 1.00 93.94 105 MET A CA 1
ATOM 779 C C . MET A 1 105 ? 3.545 3.655 2.068 1.00 93.94 105 MET A C 1
ATOM 781 O O . MET A 1 105 ? 4.368 2.753 1.973 1.00 93.94 105 MET A O 1
ATOM 785 N N . LEU A 1 106 ? 2.302 3.535 1.590 1.00 91.94 106 LEU A N 1
ATOM 786 C CA . LEU A 1 106 ? 1.721 2.291 1.061 1.00 91.94 106 LEU A CA 1
ATOM 787 C C . LEU A 1 106 ? 1.524 2.304 -0.467 1.00 91.94 106 LEU A C 1
ATOM 789 O O . LEU A 1 106 ? 0.590 1.669 -0.966 1.00 91.94 106 LEU A O 1
ATOM 793 N N . GLN A 1 107 ? 2.379 3.035 -1.187 1.00 76.06 107 GLN A N 1
ATOM 794 C CA . GLN A 1 107 ? 2.380 3.106 -2.656 1.00 76.06 107 GLN A CA 1
ATOM 795 C C . GLN A 1 107 ? 3.208 1.996 -3.308 1.00 76.06 107 GLN A C 1
ATOM 797 O O . GLN A 1 107 ? 4.252 1.606 -2.740 1.00 76.06 107 GLN A O 1
#

Organism: NCBI:txid141414

pLDDT: mean 86.35, std 11.46, range [48.06, 97.88]

Nearest PDB structures (foldseek):
  4o38-assembly1_B  TM=3.499E-01  e=5.473E+00  Homo sapiens
  6bnq-assembly1_A  TM=3.283E-01  e=4.807E+00  Oryctolagus cuniculus

Solvent-accessible surface area (backbone atoms only — not comparable to full-atom values): 6340 Å² total; per-residue (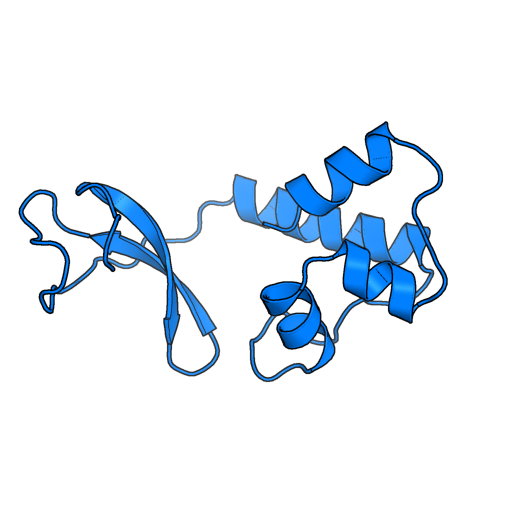Å²): 95,83,86,63,62,55,60,43,76,44,79,44,81,56,100,57,42,78,39,44,27,28,41,48,72,85,58,59,69,75,59,93,72,85,55,46,76,48,71,90,59,64,67,65,50,54,42,31,51,50,27,51,52,48,46,26,72,73,60,75,44,76,75,49,95,44,100,31,62,79,30,69,44,32,34,46,25,74,75,61,37,55,66,55,47,28,53,76,68,72,44,69,71,86,46,70,68,53,58,52,47,47,53,65,30,63,112

Secondary structure (DSSP, 8-state):
-TTPPTT-EEEEEETTEEEEEE--TTPPTTS----EE----HHHHHHHHHHHHHHHHHHSS-S-SSSSTTSHHHHHHHHH-HHHHHHHTT----SHHHHHHHHHHT-

Mean predicted aligned error: 6.74 Å

Radius of gyration: 15.89 Å; Cα cont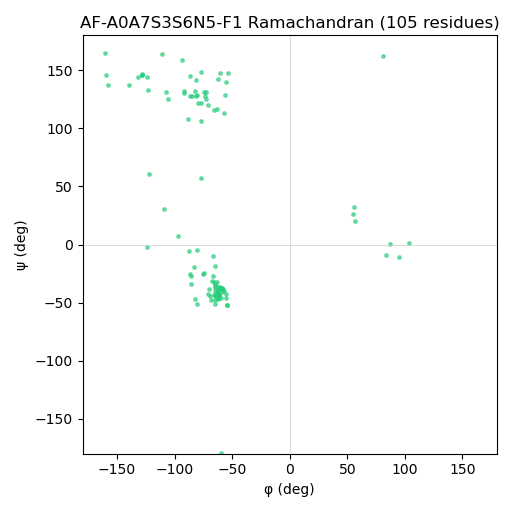acts (8 Å, |Δi|>4): 132; chains: 1; bounding box: 31×30×43 Å

Sequence (107 aa):
PAGCTPGHVVQVAGGGYLFNVRFPPDSTPGEVACAEICGYHVAPLDVFECGVAFFILHAQSPPWGKALLFDKGFKYAYSHGIEALLRAYRAPLASPDAAELLPGMLQ

Foldseek 3Di:
DAPDQAQDFDWDDDPQDIFTWHFHNPDDPPDDGDTHTDDDPPVLVVLQVVLQVVCCVQLVDGQFPDCTCVTPSNVCCVVPNVQVSCVVSVRHDPDPVCVVRSRVSND